Protein AF-A0AB33BLI4-F1 (afdb_monomer_lite)

Radius of gyration: 15.04 Å; chains: 1; bounding box: 35×22×42 Å

Sequence (99 aa):
MKETYLLIYTRYKFLIFSVYTLISAFGLFLQYINEVLSISSVLVIFSSTFFCLYAWFNGTFTFVFAIDVNSSTGEVYRRWCVILFSSLFYVYTLIDPFL

Organism: Acinetobacter pittii (NCBI:txid48296)

pLDDT: mean 88.45, std 10.43, range [47.19, 97.75]

Foldseek 3Di:
DLVVLVCCLPPVLVVLLVVLVVVLVVLQVVCVVVVLDDPVLNVQLVVLSVQLSCLSNQHPDDPQHGRDPPDDPVSVVVSVVSNVVSVVSNVCSSCVSVD

Structure (mmCIF, N/CA/C/O backbone):
data_AF-A0AB33BLI4-F1
#
_entry.id   AF-A0AB33BLI4-F1
#
loop_
_atom_site.group_PDB
_atom_site.id
_atom_site.type_symbol
_atom_site.label_atom_id
_atom_site.label_alt_id
_atom_site.label_comp_id
_atom_site.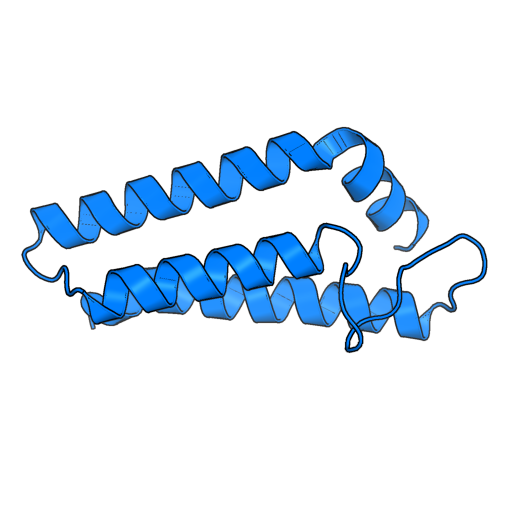label_asym_id
_atom_site.label_entity_id
_atom_site.label_seq_id
_atom_site.pdbx_PDB_ins_code
_atom_site.Cartn_x
_atom_site.Cartn_y
_atom_site.Cartn_z
_atom_site.occupancy
_atom_site.B_iso_or_equiv
_atom_site.auth_seq_id
_atom_site.auth_comp_id
_atom_site.auth_asym_id
_atom_site.auth_atom_id
_atom_site.pdbx_PDB_model_num
ATOM 1 N N . MET A 1 1 ? 7.094 6.817 -17.981 1.00 80.56 1 MET A N 1
ATOM 2 C CA . MET A 1 1 ? 6.387 5.703 -17.299 1.00 80.56 1 MET A CA 1
ATOM 3 C C . MET A 1 1 ? 7.335 4.619 -16.798 1.00 80.56 1 MET A C 1
ATOM 5 O O . MET A 1 1 ? 7.354 4.403 -15.594 1.00 80.56 1 MET A O 1
ATOM 9 N N . LYS A 1 2 ? 8.128 3.955 -17.659 1.00 85.50 2 LYS A N 1
ATOM 10 C CA . LYS A 1 2 ? 9.099 2.925 -17.224 1.00 85.50 2 LYS A CA 1
ATOM 11 C C . LYS A 1 2 ? 10.242 3.510 -16.394 1.00 85.50 2 LYS A C 1
ATOM 13 O O . LYS A 1 2 ? 10.447 3.106 -15.259 1.00 85.50 2 LYS A O 1
ATOM 18 N N . GLU A 1 3 ? 10.924 4.513 -16.940 1.00 86.69 3 GLU A N 1
ATOM 19 C CA . GLU A 1 3 ? 12.009 5.228 -16.254 1.00 86.69 3 GLU A CA 1
ATOM 20 C C . GLU A 1 3 ? 11.536 5.842 -14.937 1.00 86.69 3 GLU A C 1
ATOM 22 O O . GLU A 1 3 ? 12.201 5.719 -13.919 1.00 86.69 3 GLU A O 1
ATOM 27 N N . THR A 1 4 ? 10.334 6.423 -14.937 1.00 86.50 4 THR A N 1
ATOM 28 C CA . THR A 1 4 ? 9.679 6.950 -13.736 1.00 86.50 4 THR A CA 1
ATOM 29 C C . THR A 1 4 ? 9.507 5.870 -12.667 1.00 86.50 4 THR A C 1
ATOM 31 O O . THR A 1 4 ? 9.870 6.092 -11.518 1.00 86.50 4 THR A O 1
ATOM 34 N N . TYR A 1 5 ? 8.997 4.690 -13.040 1.00 86.19 5 TYR A N 1
ATOM 35 C CA . TYR A 1 5 ? 8.852 3.563 -12.119 1.00 86.19 5 TYR A CA 1
ATOM 36 C C . TYR A 1 5 ? 10.205 3.121 -11.551 1.00 86.19 5 TYR A C 1
ATOM 38 O O . TYR A 1 5 ? 10.345 2.997 -10.339 1.00 86.19 5 TYR A O 1
ATOM 46 N N . LEU A 1 6 ? 11.214 2.940 -12.409 1.00 84.56 6 LEU A N 1
ATOM 47 C CA . LEU A 1 6 ? 12.552 2.511 -11.994 1.00 84.56 6 LEU A CA 1
ATOM 48 C C . LEU A 1 6 ? 13.247 3.553 -11.106 1.00 84.56 6 LEU A C 1
ATOM 50 O O . LEU A 1 6 ? 13.882 3.188 -10.118 1.00 84.56 6 LEU A O 1
ATOM 54 N N . LEU A 1 7 ? 13.084 4.846 -11.397 1.00 88.19 7 LEU A N 1
ATOM 55 C CA . LEU A 1 7 ? 13.569 5.940 -10.554 1.00 88.19 7 LEU A CA 1
ATOM 56 C C . LEU A 1 7 ? 12.908 5.902 -9.171 1.00 88.19 7 LEU A C 1
ATOM 58 O O . LEU A 1 7 ? 13.586 6.014 -8.151 1.00 88.19 7 LEU A O 1
ATOM 62 N N . ILE A 1 8 ? 11.587 5.711 -9.131 1.00 86.44 8 ILE A N 1
ATOM 63 C CA . ILE A 1 8 ? 10.834 5.601 -7.881 1.00 86.44 8 ILE A CA 1
ATOM 64 C C . ILE A 1 8 ? 11.290 4.379 -7.076 1.00 86.44 8 ILE A C 1
ATOM 66 O O . ILE A 1 8 ? 11.614 4.499 -5.894 1.00 86.44 8 ILE A O 1
ATOM 70 N N . TYR A 1 9 ? 11.388 3.224 -7.731 1.00 83.69 9 TYR A N 1
ATOM 71 C CA . TYR A 1 9 ? 11.835 1.977 -7.125 1.00 83.69 9 TYR A CA 1
ATOM 72 C C . TYR A 1 9 ? 13.260 2.070 -6.564 1.00 83.69 9 TYR A C 1
ATOM 74 O O . TYR A 1 9 ? 13.516 1.578 -5.472 1.00 83.69 9 TYR A O 1
ATOM 82 N N . THR A 1 10 ? 14.190 2.710 -7.271 1.00 84.62 10 THR A N 1
ATOM 83 C CA . THR A 1 10 ? 15.594 2.795 -6.834 1.00 84.62 10 THR A CA 1
ATOM 84 C C . THR A 1 10 ? 15.812 3.839 -5.744 1.00 84.62 10 THR A C 1
ATOM 86 O O . THR A 1 10 ? 16.524 3.575 -4.779 1.00 84.62 10 THR A O 1
ATOM 89 N N . ARG A 1 11 ? 15.191 5.018 -5.864 1.00 89.69 11 ARG A N 1
ATOM 90 C CA . ARG A 1 11 ? 15.478 6.163 -4.987 1.00 89.69 11 ARG A CA 1
ATOM 91 C C . ARG A 1 11 ? 14.514 6.303 -3.812 1.00 89.69 11 ARG A C 1
ATOM 93 O O . ARG A 1 11 ? 14.906 6.809 -2.766 1.00 89.69 11 ARG A O 1
ATOM 100 N N . TYR A 1 12 ? 13.267 5.864 -3.965 1.00 90.56 12 TYR A N 1
ATOM 101 C CA . TYR A 1 12 ? 12.190 6.154 -3.013 1.00 90.56 12 TYR A CA 1
ATOM 102 C C . TYR A 1 12 ? 11.588 4.905 -2.361 1.00 90.56 12 TYR A C 1
ATOM 104 O O . TYR A 1 12 ? 10.619 5.024 -1.617 1.00 90.56 12 TYR A O 1
ATOM 112 N N . LYS A 1 13 ? 12.176 3.716 -2.554 1.00 87.44 13 LYS A N 1
ATOM 113 C CA . LYS A 1 13 ? 11.715 2.455 -1.940 1.00 87.44 13 LYS A CA 1
ATOM 114 C C . LYS A 1 13 ? 11.451 2.580 -0.438 1.00 87.44 13 LYS A C 1
ATOM 116 O O . LYS A 1 13 ? 10.385 2.217 0.051 1.00 87.44 13 LYS A O 1
ATOM 121 N N . PHE A 1 14 ? 12.428 3.123 0.286 1.00 88.19 14 PHE A N 1
ATOM 122 C CA . PHE A 1 14 ? 12.347 3.292 1.735 1.00 88.19 14 PHE A CA 1
ATOM 123 C C . PHE A 1 14 ? 11.327 4.361 2.147 1.00 88.19 14 PHE A C 1
ATOM 125 O O . PHE A 1 14 ? 10.641 4.209 3.157 1.00 88.19 14 PHE A O 1
ATOM 132 N N . LEU A 1 15 ? 11.186 5.417 1.340 1.00 92.62 15 LEU A N 1
ATOM 133 C CA . LEU A 1 15 ? 10.168 6.439 1.563 1.00 92.62 15 LEU A CA 1
ATOM 134 C C . LEU A 1 15 ? 8.767 5.840 1.406 1.00 92.62 15 LEU A C 1
ATOM 136 O O . LEU A 1 15 ? 7.928 6.036 2.274 1.00 92.62 15 LEU A O 1
ATOM 140 N N . ILE A 1 16 ? 8.536 5.056 0.351 1.00 92.12 16 ILE A N 1
ATOM 141 C CA . ILE A 1 16 ? 7.272 4.347 0.119 1.00 92.12 16 ILE A CA 1
ATOM 142 C C . ILE A 1 16 ? 6.962 3.414 1.292 1.00 92.12 16 ILE A C 1
ATOM 144 O O . ILE A 1 16 ? 5.863 3.476 1.838 1.00 92.12 16 ILE A O 1
ATOM 148 N N . PHE A 1 17 ? 7.937 2.603 1.722 1.00 92.19 17 PHE A N 1
ATOM 149 C CA . PHE A 1 17 ? 7.795 1.744 2.902 1.00 92.19 17 PHE A CA 1
ATOM 150 C C . PHE A 1 17 ? 7.335 2.530 4.133 1.00 92.19 17 PHE A C 1
ATOM 152 O O . PHE A 1 17 ? 6.351 2.171 4.782 1.00 92.19 17 PHE A O 1
ATOM 159 N N . SER A 1 18 ? 8.034 3.628 4.420 1.00 93.88 18 SER A N 1
ATOM 160 C CA . SER A 1 18 ? 7.743 4.492 5.561 1.00 93.88 18 SER A CA 1
ATOM 161 C C . SER A 1 18 ? 6.345 5.106 5.467 1.00 93.88 18 SER A C 1
ATOM 163 O O . SER A 1 18 ? 5.605 5.072 6.443 1.00 93.88 18 SER A O 1
ATOM 165 N N . VAL A 1 19 ? 5.944 5.610 4.294 1.00 95.38 19 VAL A N 1
ATOM 166 C CA . VAL A 1 19 ? 4.624 6.226 4.077 1.00 95.38 19 VAL A CA 1
ATOM 167 C C . VAL A 1 19 ? 3.495 5.230 4.334 1.00 95.38 19 VAL A C 1
ATOM 169 O O . VAL A 1 19 ? 2.594 5.528 5.113 1.00 95.38 19 VAL A O 1
ATOM 172 N N . TYR A 1 20 ? 3.549 4.037 3.738 1.00 95.00 20 TYR A N 1
ATOM 173 C CA . TYR A 1 20 ? 2.515 3.022 3.957 1.00 95.00 20 TYR A CA 1
ATOM 174 C C . TYR A 1 20 ? 2.449 2.578 5.422 1.00 95.00 20 TYR A C 1
ATOM 176 O O . TYR A 1 20 ? 1.358 2.470 5.976 1.00 95.00 20 TYR A O 1
ATOM 184 N N . THR A 1 21 ? 3.603 2.395 6.069 1.00 93.69 21 THR A N 1
ATOM 185 C CA . THR A 1 21 ? 3.674 2.020 7.490 1.00 93.69 21 THR A CA 1
ATOM 186 C C . THR A 1 21 ? 3.053 3.094 8.385 1.00 93.69 21 THR A C 1
ATOM 188 O O . THR A 1 21 ? 2.252 2.773 9.261 1.00 93.69 21 THR A O 1
ATOM 191 N N . LEU A 1 22 ? 3.370 4.371 8.145 1.00 96.69 22 LEU A N 1
ATOM 192 C CA . LEU A 1 22 ? 2.823 5.496 8.907 1.00 96.69 22 LEU A CA 1
ATOM 193 C C . LEU A 1 22 ? 1.311 5.640 8.715 1.00 96.69 22 LEU A C 1
ATOM 195 O O . LEU A 1 22 ? 0.592 5.800 9.697 1.00 96.69 22 LEU A O 1
ATOM 199 N N . ILE A 1 23 ? 0.818 5.538 7.476 1.00 96.81 23 ILE A N 1
ATOM 200 C CA . ILE A 1 23 ? -0.625 5.598 7.199 1.00 96.81 23 ILE A CA 1
ATOM 201 C C . ILE A 1 23 ? -1.344 4.416 7.864 1.00 96.81 23 ILE A C 1
ATOM 203 O O . ILE A 1 23 ? -2.403 4.613 8.450 1.00 96.81 23 ILE A O 1
ATOM 207 N N . SER A 1 24 ? -0.766 3.209 7.828 1.00 96.06 24 SER A N 1
ATOM 208 C CA . SER A 1 24 ? -1.352 2.029 8.477 1.00 96.06 24 SER A CA 1
ATOM 209 C C . SER A 1 24 ? -1.419 2.205 9.992 1.00 96.06 24 SER A C 1
ATOM 211 O O . SER A 1 24 ? -2.464 1.970 10.591 1.00 96.06 24 SER A O 1
ATOM 213 N N . ALA A 1 25 ? -0.331 2.668 10.615 1.00 95.94 25 ALA A N 1
ATOM 214 C CA . ALA A 1 25 ? -0.295 2.941 12.049 1.00 95.94 25 ALA A CA 1
ATOM 215 C C . ALA A 1 25 ? -1.326 4.006 12.445 1.00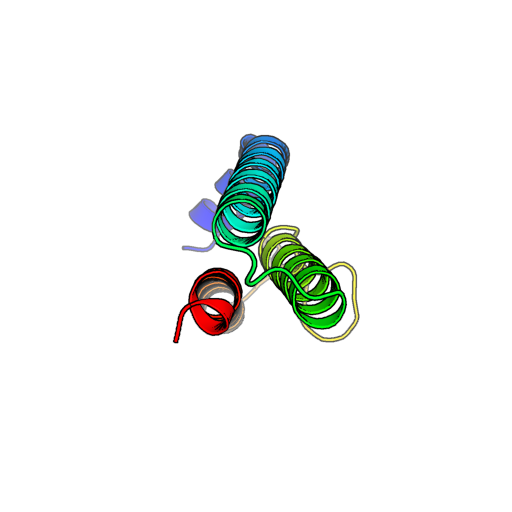 95.94 25 ALA A C 1
ATOM 217 O O . ALA A 1 25 ? -2.048 3.835 13.425 1.00 95.94 25 ALA A O 1
ATOM 218 N N . PHE A 1 26 ? -1.438 5.075 11.654 1.00 96.69 26 PHE A N 1
ATOM 219 C CA . PHE A 1 26 ? -2.420 6.129 11.879 1.00 96.69 26 PHE A CA 1
ATOM 220 C C . PHE A 1 26 ? -3.861 5.629 11.718 1.00 96.69 26 PHE A C 1
ATOM 222 O O . PHE A 1 26 ? -4.697 5.908 12.569 1.00 96.69 26 PHE A O 1
ATOM 229 N N . GLY A 1 27 ? -4.159 4.847 10.678 1.00 95.88 27 GLY A N 1
ATOM 230 C CA . GLY A 1 27 ? -5.494 4.284 10.474 1.00 95.88 27 GLY A CA 1
ATOM 231 C C . GLY A 1 27 ? -5.902 3.305 11.574 1.00 95.88 27 GLY A C 1
ATOM 232 O O . GLY A 1 27 ? -7.014 3.394 12.086 1.00 95.88 27 GLY A O 1
ATOM 233 N N . LEU A 1 28 ? -4.986 2.436 12.014 1.00 96.44 28 LEU A N 1
ATOM 234 C CA . LEU A 1 28 ? -5.215 1.554 13.164 1.00 96.44 28 LEU A CA 1
ATOM 235 C C . LEU A 1 28 ? -5.453 2.347 14.452 1.00 96.44 28 LEU A C 1
ATOM 237 O O . LEU A 1 28 ? -6.341 2.003 15.228 1.00 96.44 28 LEU A O 1
ATOM 241 N N . PHE A 1 29 ? -4.698 3.427 14.661 1.00 96.94 29 PHE A N 1
ATOM 242 C CA . PHE A 1 29 ? -4.912 4.331 15.786 1.00 96.94 29 PHE A CA 1
ATOM 243 C C . PHE A 1 29 ? -6.299 4.985 15.733 1.00 96.94 29 PHE A C 1
ATOM 245 O O . PHE A 1 29 ? -7.001 4.982 16.740 1.00 96.94 29 PHE A O 1
ATOM 252 N N . LEU A 1 30 ? -6.732 5.477 14.566 1.00 97.19 30 LEU A N 1
ATOM 253 C CA . LEU A 1 30 ? -8.078 6.030 14.388 1.00 97.19 30 LEU A CA 1
ATOM 254 C C . LEU A 1 30 ? -9.170 4.992 14.673 1.00 97.19 30 LEU A C 1
ATOM 256 O O . LEU A 1 30 ? -10.152 5.308 15.338 1.00 97.19 30 LEU A O 1
ATOM 260 N N . GLN A 1 31 ? -9.012 3.756 14.201 1.00 96.62 31 GLN A N 1
ATOM 261 C CA . GLN A 1 31 ? -9.981 2.688 14.467 1.00 96.62 31 GLN A CA 1
ATOM 262 C C . GLN A 1 31 ? -10.031 2.323 15.955 1.00 96.62 31 GLN A C 1
ATOM 264 O O . GLN A 1 31 ? -11.107 2.063 16.487 1.00 96.62 31 GLN A O 1
ATOM 269 N N . TYR A 1 32 ? -8.883 2.347 16.639 1.00 96.62 32 TYR A N 1
ATOM 270 C CA . TYR A 1 32 ? -8.796 2.100 18.076 1.00 96.62 32 TYR A CA 1
ATOM 271 C C . TYR A 1 32 ? -9.544 3.161 18.891 1.00 96.62 32 TYR A C 1
ATOM 273 O O . TYR A 1 32 ? -10.369 2.809 19.728 1.00 96.62 32 TYR A O 1
ATOM 281 N N . ILE A 1 33 ? -9.304 4.454 18.632 1.00 97.75 33 ILE A N 1
ATOM 282 C CA . ILE A 1 33 ? -9.939 5.539 19.406 1.00 97.75 33 ILE A CA 1
ATOM 283 C C . ILE A 1 33 ? -11.452 5.648 19.175 1.00 97.75 33 ILE A C 1
ATOM 285 O O . ILE A 1 33 ? -12.142 6.237 19.998 1.00 97.75 33 ILE A O 1
ATOM 289 N N . ASN A 1 34 ? -11.957 5.107 18.064 1.00 97.19 34 ASN A N 1
ATOM 290 C CA . ASN A 1 34 ? -13.386 5.057 17.752 1.00 97.19 34 ASN A CA 1
ATOM 291 C C . ASN A 1 34 ? -14.030 3.718 18.152 1.00 97.19 34 ASN A C 1
ATOM 293 O O . ASN A 1 34 ? -15.180 3.483 17.804 1.00 97.19 34 ASN A O 1
ATOM 297 N N . GLU A 1 35 ? -13.300 2.834 18.842 1.00 96.31 35 GLU A N 1
ATOM 298 C CA . GLU A 1 35 ? -13.795 1.533 19.323 1.00 96.31 35 GLU A CA 1
ATOM 299 C C . GLU A 1 35 ? -14.315 0.587 18.215 1.00 96.31 35 GLU A C 1
ATOM 301 O O . GLU A 1 35 ? -15.041 -0.365 18.488 1.00 96.31 35 GLU A O 1
ATOM 306 N N . VAL A 1 36 ? -13.892 0.796 16.961 1.00 96.44 36 VAL A N 1
ATOM 307 C CA . VAL A 1 36 ? -14.257 -0.042 15.796 1.00 96.44 36 VAL A CA 1
ATOM 308 C C . VAL A 1 36 ? -13.146 -1.013 15.380 1.00 96.44 36 VAL A C 1
ATOM 310 O O . VAL A 1 36 ? -13.267 -1.751 14.399 1.00 96.44 36 VAL A O 1
ATOM 313 N N . LEU A 1 37 ? -12.022 -1.018 16.102 1.00 95.81 37 LEU A N 1
ATOM 314 C CA . LEU A 1 37 ? -10.882 -1.869 15.779 1.00 95.81 37 LEU A CA 1
ATOM 315 C C . LEU A 1 37 ? -11.203 -3.349 16.026 1.00 95.81 37 LEU A C 1
ATOM 317 O O . LEU A 1 37 ? -11.468 -3.767 17.151 1.00 95.81 37 LEU A O 1
ATOM 321 N N . SER A 1 38 ? -11.064 -4.164 14.980 1.00 95.00 38 SER A N 1
ATOM 322 C CA . SER A 1 38 ? -11.184 -5.620 15.061 1.00 95.00 38 SER A CA 1
ATOM 323 C C . SER A 1 38 ? -9.892 -6.316 14.630 1.00 95.00 38 SER A C 1
ATOM 325 O O . SER A 1 38 ? -9.104 -5.776 13.850 1.00 95.00 38 SER A O 1
ATOM 327 N N . ILE A 1 39 ? -9.683 -7.555 15.090 1.00 94.19 39 ILE A N 1
ATOM 328 C CA . ILE A 1 39 ? -8.540 -8.382 14.660 1.00 94.19 39 ILE A CA 1
ATOM 329 C C . ILE A 1 39 ? -8.570 -8.594 13.138 1.00 94.19 39 ILE A C 1
ATOM 331 O O . ILE A 1 39 ? -7.529 -8.536 12.485 1.00 94.19 39 ILE A O 1
ATOM 335 N N . SER A 1 40 ? -9.761 -8.779 12.559 1.00 92.81 40 SER A N 1
ATOM 336 C CA . SER A 1 40 ? -9.946 -8.835 11.107 1.00 92.81 40 SER A CA 1
ATOM 337 C C . SER A 1 40 ? -9.463 -7.559 10.421 1.00 92.81 40 SER A C 1
ATOM 339 O O . SER A 1 40 ? -8.697 -7.660 9.466 1.00 92.81 40 SER A O 1
ATOM 341 N N . SER A 1 41 ? -9.817 -6.375 10.932 1.00 90.81 41 SER A N 1
ATOM 342 C CA . SER A 1 41 ? -9.376 -5.090 10.369 1.00 90.81 41 SER A CA 1
ATOM 343 C C . SER A 1 41 ? -7.850 -4.985 10.362 1.00 90.81 41 SER A C 1
ATOM 345 O O . SER A 1 41 ? -7.259 -4.639 9.342 1.00 90.81 41 SER A O 1
ATOM 347 N N . VAL A 1 42 ? -7.193 -5.377 11.462 1.00 94.50 42 VAL A N 1
ATOM 348 C CA . VAL A 1 42 ? -5.722 -5.393 11.561 1.00 94.50 42 VAL A CA 1
ATOM 349 C C . VAL A 1 42 ? -5.099 -6.292 10.490 1.00 94.50 42 VAL A C 1
ATOM 351 O O . VAL A 1 42 ? -4.176 -5.872 9.790 1.00 94.50 42 VAL A O 1
ATOM 354 N N . LEU A 1 43 ? -5.606 -7.518 10.334 1.00 95.19 43 LEU A N 1
ATOM 355 C CA . LEU A 1 43 ? -5.087 -8.477 9.353 1.00 95.19 43 LEU A CA 1
ATOM 356 C C . LEU A 1 43 ? -5.298 -8.004 7.911 1.00 95.19 43 LEU A C 1
ATOM 358 O O . LEU A 1 43 ? -4.410 -8.166 7.069 1.00 95.19 43 LEU A O 1
ATOM 362 N N . VAL A 1 44 ? -6.455 -7.408 7.626 1.00 94.56 44 VAL A N 1
ATOM 363 C CA . VAL A 1 44 ? -6.802 -6.896 6.297 1.00 94.56 44 VAL A CA 1
ATOM 364 C C . VAL A 1 44 ? -5.941 -5.680 5.938 1.00 94.56 44 VAL A C 1
ATOM 366 O O . VAL A 1 44 ? -5.415 -5.618 4.825 1.00 94.56 44 VAL A O 1
ATOM 369 N N . ILE A 1 45 ? -5.714 -4.758 6.878 1.00 95.19 45 ILE A N 1
ATOM 370 C CA . ILE A 1 45 ? -4.804 -3.617 6.692 1.00 95.19 45 ILE A CA 1
ATOM 371 C C . ILE A 1 45 ? -3.377 -4.114 6.467 1.00 95.19 45 ILE A C 1
ATOM 373 O O . ILE A 1 45 ? -2.730 -3.714 5.508 1.00 95.19 45 ILE A O 1
ATOM 377 N N . PHE A 1 46 ? -2.887 -5.046 7.285 1.00 93.94 46 PHE A N 1
ATOM 378 C CA . PHE A 1 46 ? -1.538 -5.582 7.106 1.00 93.94 46 PHE A CA 1
ATOM 379 C C . PHE A 1 46 ? -1.358 -6.253 5.733 1.00 93.94 46 PHE A C 1
ATOM 381 O O . PHE A 1 46 ? -0.372 -6.005 5.035 1.00 93.94 46 PHE A O 1
ATOM 388 N N . SER A 1 47 ? -2.340 -7.054 5.311 1.00 93.00 47 SER A N 1
ATOM 389 C CA . SER A 1 47 ? -2.322 -7.749 4.019 1.00 93.00 47 SER A CA 1
ATOM 390 C C . SER A 1 47 ? -2.379 -6.780 2.835 1.00 93.00 47 SER A C 1
ATOM 392 O O . SER A 1 47 ? -1.641 -6.945 1.861 1.00 93.00 47 SER A O 1
ATOM 394 N N . SER A 1 48 ? -3.217 -5.744 2.910 1.00 93.69 48 SER A N 1
ATOM 395 C CA . SER A 1 48 ? -3.340 -4.736 1.850 1.00 93.69 48 SER A CA 1
ATOM 396 C C . SER A 1 48 ? -2.106 -3.830 1.767 1.00 93.69 48 SER A C 1
ATOM 398 O O . SER A 1 48 ? -1.627 -3.556 0.663 1.00 93.69 48 SER A O 1
ATOM 400 N N . THR A 1 49 ? -1.514 -3.453 2.904 1.00 93.62 49 THR A N 1
ATOM 401 C CA . THR A 1 49 ? -0.226 -2.749 2.976 1.00 93.62 49 THR A CA 1
ATOM 402 C C . THR A 1 49 ? 0.882 -3.570 2.334 1.00 93.62 49 THR A C 1
A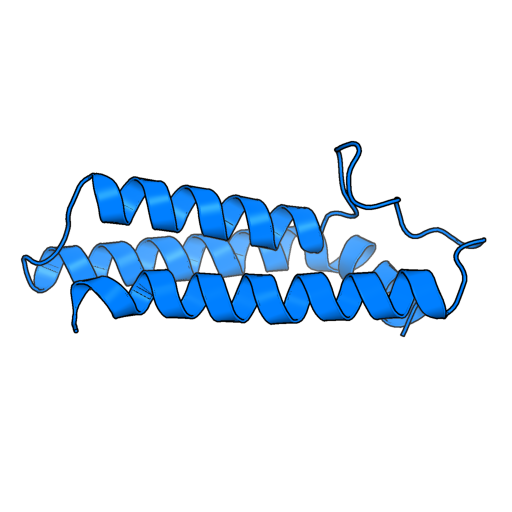TOM 404 O O . THR A 1 49 ? 1.620 -3.065 1.484 1.00 93.62 49 THR A O 1
ATOM 407 N N . PHE A 1 50 ? 0.978 -4.856 2.682 1.00 90.00 50 PHE A N 1
ATOM 408 C CA . PHE A 1 50 ? 1.940 -5.768 2.072 1.00 90.00 50 PHE A CA 1
ATOM 409 C C . PHE A 1 50 ? 1.758 -5.840 0.550 1.00 90.00 50 PHE A C 1
ATOM 411 O O . PHE A 1 50 ? 2.734 -5.733 -0.194 1.00 90.00 50 PHE A O 1
ATOM 418 N N . PHE A 1 51 ? 0.515 -5.939 0.073 1.00 88.62 51 PHE A N 1
ATOM 419 C CA . PHE A 1 51 ? 0.209 -5.985 -1.356 1.00 88.62 51 PHE A CA 1
ATOM 420 C C . PHE A 1 51 ? 0.581 -4.685 -2.093 1.00 88.62 51 PHE A C 1
ATOM 422 O O . PHE A 1 51 ? 1.135 -4.729 -3.194 1.00 88.62 51 PHE A O 1
ATOM 429 N N . CYS A 1 52 ? 0.365 -3.522 -1.474 1.00 91.19 52 CYS A N 1
ATOM 430 C CA . CYS A 1 52 ? 0.797 -2.239 -2.031 1.00 91.19 52 CYS A CA 1
ATOM 431 C C . CYS A 1 52 ? 2.323 -2.146 -2.135 1.00 91.19 52 CYS A C 1
ATOM 433 O O . CYS A 1 52 ? 2.867 -1.799 -3.186 1.00 91.19 52 CYS A O 1
ATOM 435 N N . LEU A 1 53 ? 3.033 -2.490 -1.058 1.00 90.31 53 LEU A N 1
ATOM 436 C CA . LEU A 1 53 ? 4.497 -2.492 -1.041 1.00 90.31 53 LEU A CA 1
ATOM 437 C C . LEU A 1 53 ? 5.064 -3.468 -2.072 1.00 90.31 53 LEU A C 1
ATOM 439 O O . LEU A 1 53 ? 6.030 -3.152 -2.763 1.00 90.31 53 LEU A O 1
ATOM 443 N N . TYR A 1 54 ? 4.421 -4.620 -2.238 1.00 85.88 54 TYR A N 1
ATOM 444 C CA . TYR A 1 54 ? 4.762 -5.598 -3.261 1.00 85.88 54 TYR A CA 1
ATOM 445 C C . TYR A 1 54 ? 4.643 -5.032 -4.686 1.00 85.88 54 TYR A C 1
ATOM 447 O O . TYR A 1 54 ? 5.538 -5.226 -5.519 1.00 85.88 54 TYR A O 1
ATOM 455 N N . ALA A 1 55 ? 3.568 -4.292 -4.971 1.00 85.88 55 ALA A N 1
ATOM 456 C CA . ALA A 1 55 ? 3.380 -3.632 -6.258 1.00 85.88 55 ALA A CA 1
ATOM 457 C C . ALA A 1 55 ? 4.505 -2.620 -6.538 1.00 85.88 55 ALA A C 1
ATOM 459 O O . ALA A 1 55 ? 5.041 -2.584 -7.650 1.00 85.88 55 ALA A O 1
ATOM 460 N N . TRP A 1 56 ? 4.929 -1.868 -5.521 1.00 88.19 56 TRP A N 1
ATOM 461 C CA . TRP A 1 56 ? 6.028 -0.908 -5.622 1.00 88.19 56 TRP A CA 1
ATOM 462 C C . TRP A 1 56 ? 7.414 -1.556 -5.715 1.00 88.19 56 TRP A C 1
ATOM 464 O O . TRP A 1 56 ? 8.268 -1.047 -6.437 1.00 88.19 56 TRP A O 1
ATOM 474 N N . PHE A 1 57 ? 7.666 -2.675 -5.031 1.00 84.62 57 PHE A N 1
ATOM 475 C CA . PHE A 1 57 ? 9.011 -3.257 -4.872 1.00 84.62 57 PHE A CA 1
ATOM 476 C C . PHE A 1 57 ? 9.380 -4.291 -5.931 1.00 84.62 57 PHE A C 1
ATOM 478 O O . PHE A 1 57 ? 10.127 -5.230 -5.670 1.00 84.62 57 PHE A O 1
ATOM 485 N N . ASN A 1 58 ? 8.890 -4.073 -7.145 1.00 74.00 58 ASN A N 1
ATOM 486 C CA . ASN A 1 58 ? 9.230 -4.850 -8.324 1.00 74.00 58 ASN A CA 1
ATOM 487 C C . ASN A 1 58 ? 8.955 -6.359 -8.229 1.00 74.00 58 ASN A C 1
ATOM 489 O O . ASN A 1 58 ? 9.630 -7.133 -8.889 1.00 74.00 58 ASN A O 1
ATOM 493 N N . GLY A 1 59 ? 7.931 -6.760 -7.460 1.00 61.34 59 GLY A N 1
ATOM 494 C CA . GLY A 1 59 ? 7.370 -8.114 -7.460 1.00 61.34 59 GLY A CA 1
ATOM 495 C C . GLY A 1 59 ? 8.367 -9.227 -7.117 1.00 61.34 59 GLY A C 1
ATOM 496 O O . GLY A 1 59 ? 8.982 -9.816 -7.994 1.00 61.34 59 GLY A O 1
ATOM 497 N N . THR A 1 60 ? 8.487 -9.579 -5.840 1.00 53.06 60 THR A N 1
ATOM 498 C CA . THR A 1 60 ? 9.297 -10.722 -5.381 1.00 53.06 60 THR A CA 1
ATOM 499 C C . THR A 1 60 ? 8.643 -12.100 -5.601 1.00 53.06 60 THR A C 1
ATOM 501 O O . THR A 1 60 ? 9.223 -13.098 -5.187 1.00 53.06 60 THR A O 1
ATOM 504 N N . PHE A 1 61 ? 7.467 -12.197 -6.242 1.00 50.22 61 PHE A N 1
ATOM 505 C CA . PHE A 1 61 ? 6.724 -13.452 -6.441 1.00 50.22 61 PHE A CA 1
ATOM 506 C C . PHE A 1 61 ? 6.082 -13.583 -7.841 1.00 50.22 61 PHE A C 1
ATOM 508 O O . PHE A 1 61 ? 5.938 -12.636 -8.610 1.00 50.22 61 PHE A O 1
ATOM 515 N N . THR A 1 62 ? 5.684 -14.809 -8.168 1.00 47.19 62 THR A N 1
ATOM 516 C CA . THR A 1 62 ? 5.364 -15.368 -9.497 1.00 47.19 62 THR A CA 1
ATOM 517 C C . THR A 1 62 ? 4.244 -14.704 -10.314 1.00 47.19 62 THR A C 1
ATOM 519 O O . THR A 1 62 ? 4.056 -15.074 -11.469 1.00 47.19 62 THR A O 1
ATOM 522 N N . PHE A 1 63 ? 3.506 -13.730 -9.772 1.00 50.81 63 PHE A N 1
ATOM 523 C CA . PHE A 1 63 ? 2.302 -13.170 -10.411 1.00 50.81 63 PHE A CA 1
ATOM 524 C C . PHE A 1 63 ? 2.490 -11.786 -11.053 1.00 50.81 63 PHE A C 1
ATOM 526 O O . PHE A 1 63 ? 1.605 -11.330 -11.776 1.00 50.81 63 PHE A O 1
ATOM 533 N N . VAL A 1 64 ? 3.622 -11.106 -10.823 1.00 59.75 64 VAL A N 1
ATOM 534 C CA . VAL A 1 64 ? 3.925 -9.822 -11.482 1.00 59.75 64 VAL A CA 1
ATOM 535 C C . VAL A 1 64 ? 5.407 -9.766 -11.833 1.00 59.75 64 VAL A C 1
ATOM 537 O O . VAL A 1 64 ? 6.239 -9.611 -10.942 1.00 59.75 64 VAL A O 1
ATOM 540 N N . PHE A 1 65 ? 5.727 -9.866 -13.126 1.00 67.44 65 PHE A N 1
ATOM 541 C CA . PHE A 1 65 ? 7.106 -9.817 -13.610 1.00 67.44 65 PHE A CA 1
ATOM 542 C C . PHE A 1 65 ? 7.819 -8.540 -13.154 1.00 67.44 65 PHE A C 1
ATOM 544 O O . PHE A 1 65 ? 7.231 -7.448 -13.116 1.00 67.44 65 PHE A O 1
ATOM 551 N N . ALA A 1 66 ? 9.0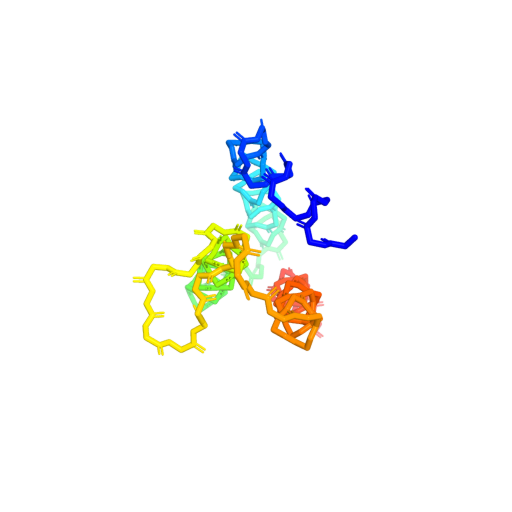89 -8.697 -12.785 1.00 76.94 66 ALA A N 1
ATOM 552 C CA . ALA A 1 66 ? 9.967 -7.577 -12.509 1.00 76.94 66 ALA A CA 1
ATOM 553 C C . ALA A 1 66 ? 10.063 -6.700 -13.765 1.00 76.94 66 ALA A C 1
ATOM 555 O O . ALA A 1 66 ? 10.289 -7.191 -14.867 1.00 76.94 66 ALA A O 1
ATOM 556 N N . ILE A 1 67 ? 9.864 -5.398 -13.591 1.00 83.62 67 ILE A N 1
ATOM 557 C CA . ILE A 1 67 ? 10.128 -4.401 -14.615 1.00 83.62 67 ILE A CA 1
ATOM 558 C C . ILE A 1 67 ? 11.635 -4.174 -14.667 1.00 83.62 67 ILE A C 1
ATOM 560 O O . ILE A 1 67 ? 12.259 -3.836 -13.658 1.00 83.62 67 ILE A O 1
ATOM 564 N N . ASP A 1 68 ? 12.196 -4.331 -15.855 1.00 79.75 68 ASP A N 1
ATOM 565 C CA . ASP A 1 68 ? 13.593 -4.094 -16.178 1.00 79.75 68 ASP A CA 1
ATOM 566 C C . ASP A 1 68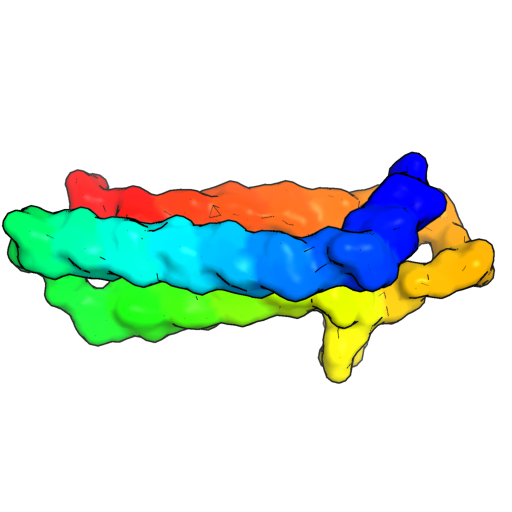 ? 13.720 -3.297 -17.489 1.00 79.75 68 ASP A C 1
ATOM 568 O O . ASP A 1 68 ? 12.753 -2.740 -18.019 1.00 79.75 68 ASP A O 1
ATOM 572 N N . VAL A 1 69 ? 14.944 -3.191 -18.007 1.00 78.81 69 VAL A N 1
ATOM 573 C CA . VAL A 1 69 ? 15.238 -2.413 -19.217 1.00 78.81 69 VAL A CA 1
ATOM 574 C C . VAL A 1 69 ? 14.546 -2.999 -20.457 1.00 78.81 69 VAL A C 1
ATOM 576 O O . VAL A 1 69 ? 14.154 -2.235 -21.341 1.00 78.81 69 VAL A O 1
ATOM 579 N N . ASN A 1 70 ? 14.306 -4.310 -20.487 1.00 84.56 70 ASN A N 1
ATOM 580 C CA . ASN A 1 70 ? 13.700 -5.038 -21.600 1.00 84.56 70 ASN A CA 1
ATOM 581 C C . ASN A 1 70 ? 12.169 -5.063 -21.536 1.00 84.56 70 ASN A C 1
ATOM 583 O O . ASN A 1 70 ? 11.527 -5.401 -22.529 1.00 84.56 70 ASN A O 1
ATOM 587 N N . SER A 1 71 ? 11.570 -4.669 -20.408 1.00 85.25 71 SER A N 1
ATOM 588 C CA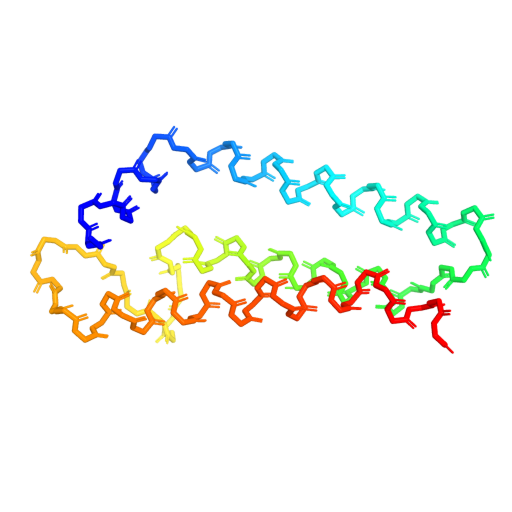 . SER A 1 71 ? 10.116 -4.657 -20.264 1.00 85.25 71 SER A CA 1
ATOM 589 C C . SER A 1 71 ? 9.429 -3.748 -21.283 1.00 85.25 71 SER A C 1
ATOM 591 O O . SER A 1 71 ? 9.825 -2.593 -21.519 1.00 85.25 71 SER A O 1
ATOM 593 N N . SER A 1 72 ? 8.346 -4.284 -21.834 1.00 87.56 72 SER A N 1
ATOM 594 C CA . SER A 1 72 ? 7.446 -3.640 -22.778 1.00 87.56 72 SER A CA 1
ATOM 595 C C . SER A 1 72 ? 6.596 -2.554 -22.115 1.00 87.56 72 SER A C 1
ATOM 597 O O . SER A 1 72 ? 6.344 -2.551 -20.906 1.00 87.56 72 SER A O 1
ATOM 599 N N . THR A 1 73 ? 6.067 -1.639 -22.928 1.00 86.81 73 THR A N 1
ATOM 600 C CA . THR A 1 73 ? 5.128 -0.607 -22.462 1.00 86.81 73 THR A CA 1
ATOM 601 C C . THR A 1 73 ? 3.884 -1.213 -21.802 1.00 86.81 73 THR A C 1
ATOM 603 O O . THR A 1 73 ? 3.384 -0.662 -20.823 1.00 86.81 73 THR A O 1
ATOM 606 N N . GLY A 1 74 ? 3.405 -2.363 -22.294 1.00 86.19 74 GLY A N 1
ATOM 607 C CA . GLY A 1 74 ? 2.239 -3.055 -21.741 1.00 86.19 74 GLY A CA 1
ATOM 608 C C . GLY A 1 74 ? 2.469 -3.596 -20.326 1.00 86.19 74 GLY A C 1
ATOM 609 O O . GLY A 1 74 ? 1.602 -3.454 -19.467 1.00 86.19 74 GLY A O 1
ATOM 610 N N . GLU A 1 75 ? 3.644 -4.162 -20.047 1.00 85.81 75 GLU A N 1
ATOM 611 C CA . GLU A 1 75 ? 4.004 -4.658 -18.708 1.00 85.81 75 GLU A CA 1
ATOM 612 C C . GLU A 1 75 ? 4.124 -3.517 -17.699 1.00 85.81 75 GLU A C 1
ATOM 614 O O . GLU A 1 75 ? 3.598 -3.594 -16.587 1.00 85.81 75 GLU A O 1
ATOM 619 N N . VAL A 1 76 ? 4.746 -2.416 -18.120 1.00 87.06 76 VAL A N 1
ATOM 620 C CA . VAL A 1 76 ? 4.860 -1.201 -17.310 1.00 87.06 76 VAL A CA 1
ATOM 621 C C . VAL A 1 76 ? 3.477 -0.624 -17.013 1.00 87.06 76 VAL A C 1
ATOM 623 O O . VAL A 1 76 ? 3.202 -0.247 -15.877 1.00 87.06 76 VAL A O 1
ATOM 626 N N . TYR A 1 77 ? 2.583 -0.578 -18.002 1.00 88.44 77 TYR A N 1
ATOM 627 C CA . TYR A 1 77 ? 1.209 -0.119 -17.802 1.00 88.44 77 TYR A CA 1
ATOM 628 C C . TYR A 1 77 ? 0.452 -0.998 -16.796 1.00 88.44 77 TYR A C 1
ATOM 630 O O . TYR A 1 77 ? -0.127 -0.478 -15.844 1.00 88.44 77 TYR A O 1
ATOM 638 N N . ARG A 1 78 ? 0.533 -2.329 -16.931 1.00 86.31 78 ARG A N 1
ATOM 639 C CA . ARG A 1 78 ? -0.064 -3.270 -15.968 1.00 86.31 78 ARG A CA 1
ATOM 640 C C . ARG A 1 78 ? 0.456 -3.042 -14.551 1.00 86.31 78 ARG A C 1
ATOM 642 O O . ARG A 1 78 ? -0.335 -3.048 -13.614 1.00 86.31 78 ARG A O 1
ATOM 649 N N . ARG A 1 79 ? 1.759 -2.783 -14.387 1.00 87.75 79 ARG A N 1
ATOM 650 C CA . ARG A 1 79 ? 2.357 -2.453 -13.084 1.00 87.75 79 ARG A CA 1
ATOM 651 C C . ARG A 1 79 ? 1.713 -1.209 -12.467 1.00 87.75 79 ARG A C 1
ATOM 653 O O . ARG A 1 79 ? 1.351 -1.243 -11.293 1.00 87.75 79 ARG A O 1
ATOM 660 N N . TRP A 1 80 ? 1.520 -0.148 -13.248 1.00 90.56 80 TRP A N 1
ATOM 661 C CA . TRP A 1 80 ? 0.839 1.064 -12.780 1.00 90.56 80 TRP A CA 1
ATOM 662 C C . TRP A 1 80 ? -0.618 0.810 -12.390 1.00 90.56 80 TRP A C 1
ATOM 664 O O . TRP A 1 80 ? -1.054 1.303 -11.352 1.00 90.56 80 TRP A O 1
ATOM 674 N N . CYS A 1 81 ? -1.348 -0.007 -13.153 1.00 90.56 81 CYS A N 1
ATOM 675 C CA . CYS A 1 81 ? -2.699 -0.420 -12.776 1.00 90.56 81 CYS A CA 1
ATOM 676 C C . CYS A 1 81 ? -2.706 -1.162 -11.434 1.00 90.56 81 CYS A C 1
ATOM 678 O O . CYS A 1 81 ? -3.496 -0.821 -10.561 1.00 90.56 81 CYS A O 1
ATOM 680 N N . VAL A 1 82 ? -1.804 -2.131 -11.234 1.00 89.56 82 VAL A N 1
ATOM 681 C CA . VAL A 1 82 ? -1.711 -2.880 -9.969 1.00 89.56 82 VAL A CA 1
ATOM 682 C C . VAL A 1 82 ? -1.421 -1.942 -8.797 1.00 89.56 82 VAL A C 1
ATOM 684 O O . VAL A 1 82 ? -2.079 -2.050 -7.766 1.00 89.56 82 VAL A O 1
ATOM 687 N N . ILE A 1 83 ? -0.497 -0.990 -8.951 1.00 91.56 83 ILE A N 1
ATOM 688 C CA . ILE A 1 83 ? -0.201 0.025 -7.925 1.00 91.56 83 ILE A CA 1
ATOM 689 C C . ILE A 1 83 ? -1.447 0.855 -7.594 1.00 91.56 83 ILE A C 1
ATOM 691 O O . ILE A 1 83 ? -1.759 1.056 -6.422 1.00 91.56 83 ILE A O 1
ATOM 695 N N . LEU A 1 84 ? -2.178 1.316 -8.609 1.00 93.19 84 LEU A N 1
ATOM 696 C CA . LEU A 1 84 ? -3.362 2.147 -8.413 1.00 93.19 84 LEU A CA 1
ATOM 697 C C . LEU A 1 84 ? -4.488 1.374 -7.713 1.00 93.19 84 LEU A C 1
ATOM 699 O O . LEU A 1 84 ? -4.988 1.821 -6.684 1.00 93.19 84 LEU A O 1
ATOM 703 N N . PHE A 1 85 ? -4.851 0.194 -8.220 1.00 92.19 85 PHE A N 1
ATOM 704 C CA . PHE A 1 85 ? -5.938 -0.605 -7.650 1.00 92.19 85 PHE A CA 1
ATOM 705 C C . PHE A 1 85 ? -5.612 -1.134 -6.251 1.00 92.19 85 PHE A C 1
ATOM 707 O O . PHE A 1 85 ? -6.477 -1.100 -5.380 1.00 92.19 85 PHE A O 1
ATOM 714 N N . SER A 1 86 ? -4.368 -1.560 -6.003 1.00 92.19 86 SER A N 1
ATOM 715 C CA . SER A 1 86 ? -3.939 -1.957 -4.653 1.00 92.19 86 SER A CA 1
ATOM 716 C C . SER A 1 86 ? -4.018 -0.793 -3.670 1.00 92.19 86 SER A C 1
ATOM 718 O O . SER A 1 86 ? -4.523 -0.974 -2.568 1.00 92.19 86 SER A O 1
ATOM 720 N N . SER A 1 87 ? -3.608 0.410 -4.084 1.00 94.00 87 SER A N 1
ATOM 721 C CA . SER A 1 87 ? -3.683 1.605 -3.239 1.00 94.00 87 SER A CA 1
ATOM 722 C C . SER A 1 87 ? -5.126 2.003 -2.925 1.00 94.00 87 SER A C 1
ATOM 724 O O . SER A 1 87 ? -5.422 2.358 -1.788 1.00 94.00 87 SER A O 1
ATOM 726 N N . LEU A 1 88 ? -6.036 1.908 -3.901 1.00 95.38 88 LEU A N 1
ATOM 727 C CA . LEU A 1 88 ? -7.465 2.157 -3.681 1.00 95.38 88 LEU A CA 1
ATOM 728 C C . LEU A 1 88 ? -8.071 1.145 -2.706 1.00 95.38 88 LEU A C 1
ATOM 730 O O . LEU A 1 88 ? -8.772 1.536 -1.777 1.00 95.38 88 LEU A O 1
ATOM 734 N N . PHE A 1 89 ? -7.760 -0.141 -2.885 1.00 94.25 89 PHE A N 1
ATOM 735 C CA . PHE A 1 89 ? -8.201 -1.186 -1.966 1.00 94.25 89 PHE A CA 1
ATOM 736 C C . PHE A 1 89 ? -7.644 -0.962 -0.556 1.00 94.25 89 PHE A C 1
ATOM 738 O O . PHE A 1 89 ? -8.390 -1.019 0.410 1.00 94.25 89 PHE A O 1
ATOM 745 N N . TYR A 1 90 ? -6.362 -0.622 -0.427 1.00 96.06 90 TYR A N 1
ATOM 746 C CA . TYR A 1 90 ? -5.753 -0.280 0.857 1.00 96.06 90 TYR A CA 1
ATOM 747 C C . TYR A 1 90 ? -6.485 0.870 1.560 1.00 96.06 90 TYR A C 1
ATOM 749 O O . TYR A 1 90 ? -6.861 0.736 2.722 1.00 96.06 90 TYR A O 1
ATOM 757 N N . VAL A 1 91 ? -6.764 1.970 0.855 1.00 95.69 91 VAL A N 1
ATOM 758 C CA . VAL A 1 91 ? -7.535 3.088 1.422 1.00 95.69 91 VAL A CA 1
ATOM 759 C C . VAL A 1 91 ? -8.925 2.632 1.862 1.00 95.69 91 VAL A C 1
ATOM 761 O O . VAL A 1 91 ? -9.342 2.964 2.968 1.00 95.69 91 VAL A O 1
ATOM 764 N N . TYR A 1 92 ? -9.610 1.825 1.048 1.00 95.06 92 TYR A N 1
ATOM 765 C CA . TYR A 1 92 ? -10.895 1.241 1.424 1.00 95.06 92 TYR A CA 1
ATOM 766 C C . TYR A 1 92 ? -10.793 0.444 2.732 1.00 95.06 92 TYR A C 1
ATOM 768 O O . TYR A 1 92 ? -11.581 0.678 3.637 1.00 95.06 92 TYR A O 1
ATOM 776 N N . THR A 1 93 ? -9.777 -0.410 2.894 1.00 94.62 93 THR A N 1
ATOM 777 C CA . THR A 1 93 ? -9.614 -1.216 4.121 1.00 94.62 93 THR A CA 1
ATOM 778 C C . THR A 1 93 ? -9.363 -0.394 5.387 1.00 94.62 93 THR A C 1
ATOM 780 O O . THR A 1 93 ? -9.641 -0.863 6.488 1.00 94.62 93 THR A O 1
ATOM 783 N N . LEU A 1 94 ? -8.850 0.834 5.255 1.00 95.06 94 LEU A N 1
ATOM 784 C CA . LEU A 1 94 ? -8.698 1.749 6.387 1.00 95.06 94 LEU A CA 1
ATOM 785 C C . LEU A 1 94 ? -10.031 2.389 6.793 1.00 95.06 94 LEU A C 1
ATOM 787 O O . LEU A 1 94 ? -10.197 2.727 7.964 1.00 95.06 94 LEU A O 1
ATOM 791 N N . ILE A 1 95 ? -10.946 2.567 5.837 1.00 94.88 95 ILE A N 1
ATOM 792 C CA . ILE A 1 95 ? -12.226 3.267 6.008 1.00 94.88 95 ILE A CA 1
ATOM 793 C C . ILE A 1 95 ? -13.364 2.296 6.347 1.00 94.88 95 ILE A C 1
ATOM 795 O O . ILE A 1 95 ? -14.254 2.664 7.100 1.00 94.88 95 ILE A O 1
ATOM 799 N N . ASP A 1 96 ? -13.324 1.070 5.823 1.00 93.94 96 ASP A N 1
ATOM 800 C CA . ASP A 1 96 ? -14.370 0.046 5.956 1.00 93.94 96 ASP A CA 1
ATOM 801 C C . ASP A 1 96 ? -14.883 -0.151 7.397 1.00 93.94 96 ASP A C 1
ATOM 803 O O . ASP A 1 96 ? -16.095 -0.159 7.572 1.00 93.94 96 ASP A O 1
ATOM 807 N N . PRO A 1 97 ? -14.041 -0.164 8.453 1.00 93.44 97 PRO A N 1
ATOM 808 C CA . PRO A 1 97 ? -14.535 -0.313 9.828 1.00 93.44 97 PRO A CA 1
ATOM 809 C C . PRO A 1 97 ? -15.370 0.861 10.366 1.00 93.44 97 PRO A C 1
ATOM 811 O O . PRO A 1 97 ? -15.906 0.761 11.464 1.00 93.44 97 PRO A O 1
ATOM 814 N N . PHE A 1 98 ? -15.442 1.982 9.645 1.00 93.31 98 PHE A N 1
ATOM 815 C CA . PHE A 1 98 ? -16.241 3.156 10.013 1.00 93.31 98 PHE A CA 1
ATOM 816 C C . PHE A 1 98 ? -17.577 3.252 9.259 1.00 93.31 98 PHE A C 1
ATOM 818 O O . PHE A 1 98 ? -18.345 4.176 9.535 1.00 93.31 98 PHE A O 1
ATOM 825 N N . LEU A 1 99 ? -17.816 2.375 8.278 1.00 92.00 99 LEU A N 1
ATOM 826 C CA . LEU A 1 99 ? -19.045 2.325 7.477 1.00 92.00 99 LEU A CA 1
ATOM 827 C C . LEU A 1 99 ? -20.094 1.424 8.136 1.00 92.00 99 LEU A C 1
ATOM 829 O O . LEU A 1 99 ? -21.287 1.792 8.044 1.00 92.00 99 LEU A O 1
#

Secondary structure (DSSP, 8-state):
-HHHHHHHHHHSHHHHHHHHHHHHHHHHHHHHHTT---HHHHHHHHHHHHHHHHHHTT-SSTTSPPP-TT--HHHHHHHHHHHHHHHHHHHHHHHGGG-